Protein AF-A0A1Y3BUV7-F1 (afdb_monomer_lite)

Structure (mmCIF, N/CA/C/O backbone):
data_AF-A0A1Y3BUV7-F1
#
_entry.id   AF-A0A1Y3BUV7-F1
#
loop_
_atom_site.group_PDB
_atom_site.id
_atom_site.type_symbol
_atom_site.label_atom_id
_atom_site.label_alt_id
_atom_site.label_comp_id
_atom_site.label_asym_id
_atom_site.label_entity_id
_atom_site.label_seq_id
_atom_site.pdbx_PDB_ins_code
_atom_site.Cartn_x
_atom_site.Cartn_y
_atom_site.Cartn_z
_atom_site.occupancy
_atom_site.B_iso_or_equiv
_atom_site.auth_seq_id
_atom_site.auth_comp_id
_atom_site.auth_asym_id
_atom_site.auth_atom_id
_atom_site.pdbx_PDB_model_num
ATOM 1 N N . MET A 1 1 ? 12.786 7.067 -26.459 1.00 56.16 1 MET A N 1
ATOM 2 C CA . MET A 1 1 ? 11.499 6.680 -25.842 1.00 56.16 1 MET A CA 1
ATOM 3 C C . MET A 1 1 ? 11.554 5.188 -25.607 1.00 56.16 1 MET A C 1
ATOM 5 O O . MET A 1 1 ? 11.992 4.483 -26.504 1.00 56.16 1 MET A O 1
ATOM 9 N N . ILE A 1 2 ? 11.222 4.740 -24.402 1.00 74.75 2 ILE A N 1
ATOM 10 C CA . ILE A 1 2 ? 11.203 3.314 -24.059 1.00 74.75 2 ILE A CA 1
ATOM 11 C C . ILE A 1 2 ? 9.921 2.715 -24.642 1.00 74.75 2 ILE A C 1
ATOM 13 O O . ILE A 1 2 ? 8.858 3.326 -24.520 1.00 74.75 2 ILE A O 1
ATOM 17 N N . ASP A 1 3 ? 10.035 1.566 -25.305 1.00 82.69 3 ASP A N 1
ATOM 18 C CA . ASP A 1 3 ? 8.880 0.848 -25.835 1.00 82.69 3 ASP A CA 1
ATOM 19 C C . ASP A 1 3 ? 8.083 0.223 -24.677 1.00 82.69 3 ASP A C 1
ATOM 21 O O . ASP A 1 3 ? 8.640 -0.472 -23.831 1.00 82.69 3 ASP A O 1
ATOM 25 N N . LEU A 1 4 ? 6.786 0.528 -24.610 1.00 82.62 4 LEU A N 1
ATOM 26 C CA . LEU A 1 4 ? 5.861 0.046 -23.574 1.00 82.62 4 LEU A CA 1
ATOM 27 C C . LEU A 1 4 ? 4.799 -0.893 -24.167 1.00 82.62 4 LEU A C 1
ATOM 29 O O . LEU A 1 4 ? 3.800 -1.185 -23.510 1.00 82.62 4 LEU A O 1
ATOM 33 N N . SER A 1 5 ? 4.971 -1.326 -25.419 1.00 81.12 5 SER A N 1
ATOM 34 C CA . SER A 1 5 ? 3.985 -2.113 -26.167 1.00 81.12 5 SER A CA 1
ATOM 35 C C . SER A 1 5 ? 3.657 -3.431 -25.465 1.00 81.12 5 SER A C 1
ATOM 37 O O . SER A 1 5 ? 2.507 -3.861 -25.489 1.00 81.12 5 SER A O 1
ATOM 39 N N . ASP A 1 6 ? 4.636 -4.008 -24.766 1.00 82.25 6 ASP A N 1
ATOM 40 C CA . ASP A 1 6 ? 4.487 -5.234 -23.976 1.00 82.25 6 ASP A CA 1
ATOM 41 C C . ASP A 1 6 ? 3.514 -5.054 -22.789 1.00 82.25 6 ASP A C 1
ATOM 43 O O . ASP A 1 6 ? 2.548 -5.798 -22.628 1.00 82.25 6 ASP A O 1
ATOM 47 N N . LEU A 1 7 ? 3.650 -3.955 -22.034 1.00 79.12 7 LEU A N 1
ATOM 48 C CA . LEU A 1 7 ? 2.735 -3.610 -20.933 1.00 79.12 7 LEU A CA 1
ATOM 49 C C . LEU A 1 7 ? 1.305 -3.316 -21.416 1.00 79.12 7 LEU A C 1
ATOM 51 O O . LEU A 1 7 ? 0.341 -3.539 -20.682 1.00 79.12 7 LEU A O 1
ATOM 55 N N . TRP A 1 8 ? 1.150 -2.801 -22.640 1.00 80.75 8 TRP A N 1
ATOM 56 C CA . TRP A 1 8 ? -0.166 -2.555 -23.244 1.00 80.75 8 TRP A CA 1
ATOM 57 C C . TRP A 1 8 ? -0.805 -3.810 -23.837 1.00 80.75 8 TRP A C 1
ATOM 59 O O . TRP A 1 8 ? -2.032 -3.850 -23.979 1.00 80.75 8 TRP A O 1
ATOM 69 N N . ALA A 1 9 ? -0.006 -4.819 -24.185 1.00 86.62 9 ALA A N 1
ATOM 70 C CA . ALA A 1 9 ? -0.503 -6.104 -24.656 1.00 86.62 9 ALA A CA 1
ATOM 71 C C . ALA A 1 9 ? -1.151 -6.900 -23.512 1.00 86.62 9 ALA A C 1
ATOM 73 O O . ALA A 1 9 ? -2.178 -7.555 -23.726 1.00 86.62 9 ALA A O 1
ATOM 74 N N . ASP A 1 10 ? -0.634 -6.771 -22.286 1.00 87.75 10 ASP A N 1
ATOM 75 C CA . ASP A 1 10 ? -1.136 -7.504 -21.126 1.00 87.75 10 ASP A CA 1
ATOM 76 C C . ASP A 1 10 ? -2.552 -7.028 -20.696 1.00 87.75 10 ASP A C 1
ATOM 78 O O . ASP A 1 10 ? -2.781 -5.850 -20.376 1.00 87.75 10 ASP A O 1
ATOM 82 N N . PRO A 1 11 ? -3.569 -7.914 -20.696 1.00 88.00 11 PRO A N 1
ATOM 83 C CA . PRO A 1 11 ? -4.913 -7.578 -20.230 1.00 88.00 11 PRO A CA 1
ATOM 84 C C . PRO A 1 11 ? -4.987 -7.267 -18.723 1.00 88.00 11 PRO A C 1
ATOM 86 O O . PRO A 1 11 ? -5.820 -6.448 -18.325 1.00 88.00 11 PRO A O 1
ATOM 89 N N . VAL A 1 12 ? -4.127 -7.858 -17.888 1.00 88.06 12 VAL A N 1
ATOM 90 C CA . VAL A 1 12 ? -4.112 -7.665 -16.427 1.00 88.06 12 VAL A CA 1
ATOM 91 C C . VAL A 1 12 ? -3.639 -6.258 -16.079 1.00 88.06 12 VAL A C 1
ATOM 93 O O . VAL A 1 12 ? -4.297 -5.562 -15.305 1.00 88.06 12 VAL A O 1
ATOM 96 N N . VAL A 1 13 ? -2.555 -5.796 -16.706 1.00 86.94 13 VAL A N 1
ATOM 97 C CA . VAL A 1 13 ? -2.019 -4.437 -16.513 1.00 86.94 13 VAL A CA 1
ATOM 98 C C . VAL A 1 13 ? -3.040 -3.389 -16.949 1.00 86.94 13 VAL A C 1
ATOM 100 O O . VAL A 1 13 ? -3.265 -2.394 -16.258 1.00 86.94 13 VAL A O 1
ATOM 103 N N . ARG A 1 14 ? -3.739 -3.626 -18.064 1.00 87.75 14 ARG A N 1
ATOM 104 C CA . ARG A 1 14 ? -4.806 -2.728 -18.530 1.00 87.75 14 ARG A CA 1
ATOM 105 C C . ARG A 1 14 ? -5.993 -2.681 -17.573 1.00 87.75 14 ARG A C 1
ATOM 107 O O . ARG A 1 14 ? -6.508 -1.591 -17.314 1.00 87.75 14 ARG A O 1
ATOM 114 N N . PHE A 1 15 ? -6.407 -3.823 -17.025 1.00 89.44 15 PHE A N 1
ATOM 115 C CA . PHE A 1 15 ? -7.460 -3.886 -16.011 1.00 89.44 15 PHE A CA 1
ATOM 116 C C . PHE A 1 15 ? -7.053 -3.138 -14.735 1.00 89.44 15 PHE A C 1
ATOM 118 O O . PHE A 1 15 ? -7.786 -2.262 -14.270 1.00 89.44 15 PHE A O 1
ATOM 125 N N . GLN A 1 16 ? -5.855 -3.417 -14.218 1.00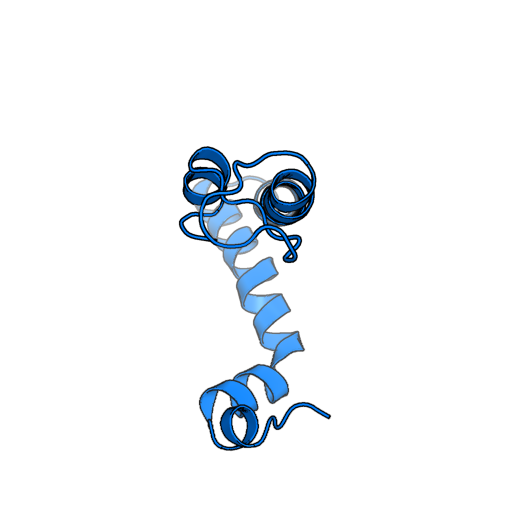 89.88 16 GLN A N 1
ATOM 126 C CA . GLN A 1 16 ? -5.316 -2.774 -13.023 1.00 89.88 16 GLN A CA 1
ATOM 127 C C . GLN A 1 16 ? -5.177 -1.262 -13.214 1.00 89.88 16 GLN A C 1
ATOM 129 O O . GLN A 1 16 ? -5.586 -0.507 -12.337 1.00 89.88 16 GLN A O 1
ATOM 134 N N . ARG A 1 17 ? -4.714 -0.793 -14.379 1.00 87.81 17 ARG A N 1
ATOM 135 C CA . ARG A 1 17 ? -4.651 0.640 -14.696 1.00 87.81 17 ARG A CA 1
ATOM 136 C C . ARG A 1 17 ? -6.036 1.278 -14.797 1.00 87.81 17 ARG A C 1
ATOM 138 O O . ARG A 1 17 ? -6.223 2.399 -14.327 1.00 87.81 17 ARG A O 1
ATOM 145 N N . ARG A 1 18 ? -7.017 0.590 -15.394 1.00 89.94 18 ARG A N 1
ATOM 146 C CA . ARG A 1 18 ? -8.388 1.107 -15.552 1.00 89.94 18 ARG A CA 1
ATOM 147 C C . ARG A 1 18 ? -9.101 1.270 -14.211 1.00 89.94 18 ARG A C 1
ATOM 149 O O . ARG A 1 18 ? -9.805 2.259 -14.027 1.00 89.94 18 ARG A O 1
ATOM 156 N N . PHE A 1 19 ? -8.904 0.327 -13.294 1.00 90.00 19 PHE A N 1
ATOM 157 C CA . PHE A 1 19 ? -9.536 0.302 -11.973 1.00 90.00 19 PHE A CA 1
ATOM 158 C C . PHE A 1 19 ? -8.564 0.645 -10.841 1.00 90.00 19 PHE A C 1
ATOM 160 O O . PHE A 1 19 ? -8.824 0.320 -9.687 1.00 90.00 19 PHE A O 1
ATOM 167 N N . TYR A 1 20 ? -7.467 1.338 -11.143 1.00 88.38 20 TYR A N 1
ATOM 168 C CA . TYR A 1 20 ? -6.411 1.613 -10.171 1.00 88.38 20 TYR A CA 1
ATOM 169 C C . TYR A 1 20 ? -6.943 2.300 -8.909 1.00 88.38 20 TYR A C 1
ATOM 171 O O . TYR A 1 20 ? -6.743 1.811 -7.803 1.00 88.38 20 TYR A O 1
ATOM 179 N N . ILE A 1 21 ? -7.684 3.398 -9.080 1.00 89.94 21 ILE A N 1
ATOM 180 C CA . ILE A 1 21 ? -8.229 4.183 -7.965 1.00 89.94 21 ILE A CA 1
ATOM 181 C C . ILE A 1 21 ? -9.147 3.338 -7.062 1.00 89.94 21 ILE A C 1
ATOM 183 O O . ILE A 1 21 ? -8.878 3.275 -5.860 1.00 89.94 21 ILE A O 1
ATOM 187 N N . PRO A 1 22 ? -10.196 2.659 -7.576 1.00 90.00 22 PRO A N 1
ATOM 188 C CA . PRO A 1 22 ? -11.052 1.845 -6.716 1.00 90.00 22 PRO A CA 1
ATOM 189 C C . PRO A 1 22 ? -10.308 0.660 -6.087 1.00 90.00 22 PRO A C 1
ATOM 191 O O . PRO A 1 22 ? -10.526 0.375 -4.911 1.00 90.00 22 PRO A O 1
ATOM 194 N N . LEU A 1 23 ? -9.396 0.006 -6.816 1.00 90.75 23 LEU A N 1
ATOM 195 C CA . LEU A 1 23 ? -8.593 -1.094 -6.273 1.00 90.75 23 LEU A CA 1
ATOM 196 C C . LEU A 1 23 ? -7.714 -0.626 -5.108 1.00 90.75 23 LEU A C 1
ATOM 198 O O . LEU A 1 23 ? -7.681 -1.284 -4.072 1.00 90.75 23 LEU A O 1
ATOM 202 N N . VAL A 1 24 ? -7.051 0.524 -5.235 1.00 89.88 24 VAL A N 1
ATOM 203 C CA . VAL A 1 24 ? -6.228 1.085 -4.155 1.00 89.88 24 VAL A CA 1
ATOM 204 C C . VAL A 1 24 ? -7.085 1.382 -2.928 1.00 89.88 24 VAL A C 1
ATOM 206 O O . VAL A 1 24 ? -6.750 0.940 -1.836 1.00 89.88 24 VAL A O 1
ATOM 209 N N . ILE A 1 25 ? -8.228 2.050 -3.075 1.00 89.81 25 ILE A N 1
ATOM 210 C CA . ILE A 1 25 ? -9.083 2.379 -1.922 1.00 89.81 25 ILE A CA 1
ATOM 211 C C . ILE A 1 25 ? -9.528 1.110 -1.177 1.00 89.81 25 ILE A C 1
ATOM 213 O O . ILE A 1 25 ? -9.488 1.070 0.055 1.00 89.81 25 ILE A O 1
ATOM 217 N N . ILE A 1 26 ? -9.901 0.060 -1.913 1.00 90.44 26 ILE A N 1
ATOM 218 C CA . ILE A 1 26 ? -10.381 -1.196 -1.331 1.00 90.44 26 ILE A CA 1
ATOM 219 C C . ILE A 1 26 ? -9.239 -1.977 -0.675 1.00 90.44 26 ILE A C 1
ATOM 221 O O . ILE A 1 26 ? -9.324 -2.310 0.504 1.00 90.44 26 ILE A O 1
ATOM 225 N N . PHE A 1 27 ? -8.175 -2.277 -1.420 1.00 88.06 27 PHE A N 1
ATOM 226 C CA . PHE A 1 27 ? -7.130 -3.197 -0.967 1.00 88.06 27 PHE A CA 1
ATOM 227 C C . PHE A 1 27 ? -6.092 -2.536 -0.062 1.00 88.06 27 PHE A C 1
ATOM 229 O O . PHE A 1 27 ? -5.595 -3.175 0.863 1.00 88.06 27 PHE A O 1
ATOM 236 N N . TRP A 1 28 ? -5.753 -1.269 -0.305 1.00 87.25 28 TRP A N 1
ATOM 237 C CA . TRP A 1 28 ? -4.767 -0.560 0.509 1.00 87.25 28 TRP A CA 1
ATOM 23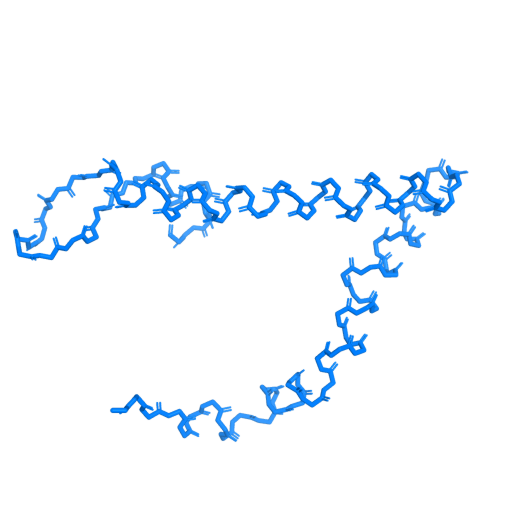8 C C . TRP A 1 28 ? -5.388 0.071 1.759 1.00 87.25 28 TRP A C 1
ATOM 240 O O . TRP A 1 28 ? -4.738 0.074 2.801 1.00 87.25 28 TRP A O 1
ATOM 250 N N . GLY A 1 29 ? -6.628 0.569 1.673 1.00 85.44 29 GLY A N 1
ATOM 251 C CA . GLY A 1 29 ? -7.308 1.250 2.779 1.00 85.44 29 GLY A CA 1
ATOM 252 C C . GLY A 1 29 ? -8.343 0.382 3.491 1.00 85.44 29 GLY A C 1
ATOM 253 O O . GLY A 1 29 ? -8.156 -0.011 4.639 1.00 85.44 29 GLY A O 1
ATOM 254 N N . PHE A 1 30 ? -9.451 0.085 2.813 1.00 89.06 30 PHE A N 1
ATOM 255 C CA . PHE A 1 30 ? -10.643 -0.477 3.454 1.00 89.06 30 PHE A CA 1
ATOM 256 C C . PHE A 1 30 ? -10.414 -1.870 4.049 1.00 89.06 30 PHE A C 1
ATOM 258 O O . PHE A 1 30 ? -10.737 -2.110 5.210 1.00 89.06 30 PHE A O 1
ATOM 265 N N . LEU A 1 31 ? -9.832 -2.781 3.271 1.00 89.19 31 LEU A N 1
ATOM 266 C CA . LEU A 1 31 ? -9.598 -4.167 3.666 1.00 89.19 31 LEU A CA 1
ATOM 267 C C . LEU A 1 31 ? -8.709 -4.288 4.921 1.00 89.19 31 LEU A C 1
ATOM 269 O O . LEU A 1 31 ? -9.136 -4.948 5.870 1.00 89.19 31 LEU A O 1
ATOM 273 N N . PRO A 1 32 ? -7.533 -3.634 5.008 1.00 87.12 32 PRO A N 1
ATOM 274 C CA . PRO A 1 32 ? -6.720 -3.686 6.222 1.00 87.12 32 PRO A CA 1
ATOM 275 C C . PRO A 1 32 ? -7.381 -3.009 7.428 1.00 87.12 32 PRO A C 1
ATOM 277 O O . PRO A 1 32 ? -7.268 -3.535 8.532 1.00 87.12 32 PRO A O 1
ATOM 280 N N . THR A 1 33 ? -8.107 -1.898 7.255 1.00 89.31 33 THR A N 1
ATOM 281 C CA . THR A 1 33 ? -8.854 -1.278 8.367 1.00 89.31 33 THR A CA 1
ATOM 282 C C . THR A 1 33 ? -9.976 -2.182 8.874 1.00 89.31 33 THR A C 1
ATOM 284 O O . THR A 1 33 ? -10.142 -2.326 10.082 1.00 89.31 33 THR A O 1
ATOM 287 N N . TYR A 1 34 ? -10.715 -2.824 7.968 1.00 90.25 34 TYR A N 1
ATOM 288 C CA . TYR A 1 34 ? -11.797 -3.748 8.304 1.00 90.25 34 TYR A CA 1
ATOM 289 C C . TYR A 1 34 ? -11.288 -4.969 9.073 1.00 90.25 34 TYR A C 1
ATOM 291 O O . TYR A 1 34 ? -11.821 -5.306 10.130 1.00 90.25 34 TYR A O 1
ATOM 299 N N . LEU A 1 35 ? -10.211 -5.592 8.586 1.00 89.75 35 LEU A N 1
ATOM 300 C CA . LEU A 1 35 ? -9.576 -6.717 9.271 1.00 89.75 35 LEU A CA 1
ATOM 301 C C . LEU A 1 35 ? -9.032 -6.304 10.643 1.00 89.75 35 LEU A C 1
ATOM 303 O O . LEU A 1 35 ? -9.269 -7.005 11.624 1.00 89.75 35 LEU A O 1
ATOM 307 N N . ALA A 1 36 ? -8.358 -5.155 10.736 1.00 87.69 36 ALA A N 1
ATOM 308 C CA . ALA A 1 36 ? -7.843 -4.645 12.004 1.00 87.69 36 ALA A CA 1
ATOM 309 C C . ALA A 1 36 ? -8.967 -4.405 13.024 1.00 87.69 36 ALA A C 1
ATOM 311 O O . ALA A 1 36 ? -8.827 -4.800 14.183 1.00 87.69 36 ALA A O 1
ATOM 312 N N . HIS A 1 37 ? -10.096 -3.839 12.589 1.00 89.69 37 HIS A N 1
ATOM 313 C CA . HIS A 1 37 ? -11.256 -3.610 13.447 1.00 89.69 37 HIS A CA 1
ATOM 314 C C . HIS A 1 37 ? -11.856 -4.920 13.974 1.00 89.69 37 HIS A C 1
ATOM 316 O O . HIS A 1 37 ? -12.108 -5.029 15.170 1.00 89.69 37 HIS A O 1
ATOM 322 N N . ILE A 1 38 ? -12.026 -5.939 13.122 1.00 90.56 38 ILE A N 1
ATOM 323 C CA . ILE A 1 38 ? -12.562 -7.245 13.547 1.00 90.56 38 ILE A CA 1
ATOM 324 C C . ILE A 1 38 ? -11.633 -7.946 14.539 1.00 90.56 38 ILE A C 1
ATOM 326 O O . ILE A 1 38 ? -12.104 -8.541 15.504 1.00 90.56 38 ILE A O 1
ATOM 330 N N . ILE A 1 39 ? -10.322 -7.895 14.302 1.00 89.88 39 ILE A N 1
ATOM 331 C CA . ILE A 1 39 ? -9.344 -8.616 15.123 1.00 89.88 39 ILE A CA 1
ATOM 332 C C . ILE A 1 39 ? -9.171 -7.950 16.493 1.00 89.88 39 ILE A C 1
ATOM 334 O O . ILE A 1 39 ? -9.005 -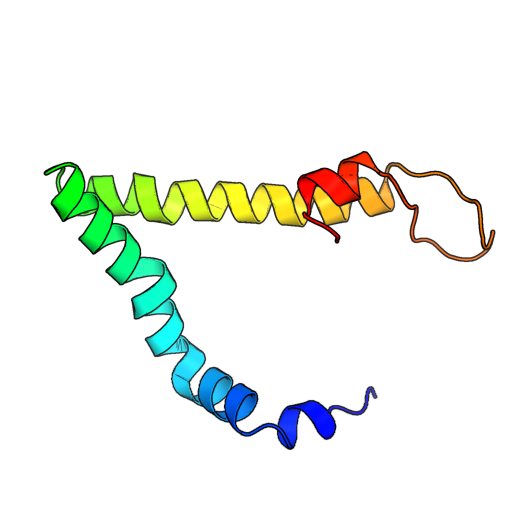8.644 17.493 1.00 89.88 39 ILE A O 1
ATOM 338 N N . THR A 1 40 ? -9.184 -6.616 16.547 1.00 85.19 40 THR A N 1
ATOM 339 C CA . THR A 1 40 ? -8.821 -5.866 17.762 1.00 85.19 40 THR A CA 1
ATOM 340 C C . THR A 1 40 ? -10.005 -5.231 18.489 1.00 85.19 40 THR A C 1
ATOM 342 O O . THR A 1 40 ? -9.878 -4.896 19.663 1.00 85.19 40 THR A O 1
ATOM 345 N N . GLY A 1 41 ? -11.151 -5.043 17.827 1.00 85.75 41 GLY A N 1
ATOM 346 C CA . GLY A 1 41 ? -12.323 -4.354 18.385 1.00 85.75 41 GLY A CA 1
ATOM 347 C C . GLY A 1 41 ? -12.127 -2.850 18.633 1.00 85.75 41 GLY A C 1
ATOM 348 O O . GLY A 1 41 ? -13.009 -2.195 19.183 1.00 85.75 41 GLY A O 1
ATOM 349 N N . VAL A 1 42 ? -10.981 -2.290 18.240 1.00 88.50 42 VAL A N 1
ATOM 350 C CA . VAL A 1 42 ? -10.610 -0.876 18.411 1.00 88.50 42 VAL A CA 1
ATOM 351 C C . VAL A 1 42 ? -11.394 -0.015 17.408 1.00 88.50 42 VAL A C 1
ATOM 353 O O . VAL A 1 42 ? -11.644 -0.480 16.297 1.00 88.50 42 VAL A O 1
ATOM 356 N N . PRO A 1 43 ? -11.796 1.231 17.723 1.00 90.44 43 PRO A N 1
ATOM 357 C CA . PRO A 1 43 ? -12.512 2.097 16.783 1.00 90.44 43 PRO A CA 1
ATOM 358 C C . PRO A 1 43 ? -11.827 2.230 15.411 1.00 90.44 43 PRO A C 1
ATOM 360 O O . PRO A 1 43 ? -10.604 2.190 15.274 1.00 90.44 43 PRO A O 1
ATOM 363 N N . TRP A 1 44 ? -12.651 2.426 14.378 1.00 85.88 44 TRP A N 1
ATOM 364 C CA . TRP A 1 44 ? -12.241 2.454 12.968 1.00 85.88 44 TRP A CA 1
ATOM 365 C C . TRP A 1 44 ? -11.114 3.446 12.660 1.00 85.88 44 TRP A C 1
ATOM 367 O O . TRP A 1 44 ? -10.243 3.149 11.847 1.00 85.88 44 TRP A O 1
ATOM 377 N N . LEU A 1 45 ? -11.123 4.613 13.308 1.00 87.25 45 LEU A N 1
ATOM 378 C CA . LEU A 1 45 ? -10.137 5.669 13.075 1.00 87.25 45 LEU A CA 1
ATOM 379 C C . LEU A 1 45 ? -8.741 5.263 13.564 1.00 87.25 45 LEU A C 1
ATOM 381 O O . LEU A 1 45 ? -7.764 5.408 12.831 1.00 87.25 45 LEU A O 1
ATOM 385 N N . ASP A 1 46 ? -8.660 4.667 14.749 1.00 86.25 46 ASP A N 1
ATOM 386 C CA . ASP A 1 46 ? -7.402 4.178 15.314 1.00 86.25 46 ASP A CA 1
ATOM 387 C C . ASP A 1 46 ? -6.873 2.982 14.509 1.00 86.25 46 ASP A C 1
ATOM 389 O O . ASP A 1 46 ? -5.676 2.894 14.231 1.00 86.25 46 ASP A O 1
ATOM 393 N N . CYS A 1 47 ? -7.770 2.110 14.031 1.00 87.62 47 CYS A N 1
ATOM 394 C CA . CYS A 1 47 ? -7.417 1.027 13.110 1.00 87.62 47 CYS A CA 1
ATOM 395 C C . CYS A 1 47 ? -6.868 1.558 11.780 1.00 87.62 47 CYS A C 1
ATOM 397 O O . CYS A 1 47 ? -5.914 1.000 11.241 1.00 87.62 47 CYS A O 1
ATOM 399 N N . PHE A 1 48 ? -7.439 2.633 11.237 1.00 87.88 48 PHE A N 1
ATOM 400 C CA . PHE A 1 48 ? -6.950 3.243 10.004 1.00 87.88 48 PHE A CA 1
ATOM 401 C C . PHE A 1 48 ? -5.556 3.853 10.198 1.00 87.88 48 PHE A C 1
ATOM 403 O O . PHE A 1 48 ? -4.638 3.580 9.423 1.00 87.88 48 PHE A O 1
ATOM 410 N N . ILE A 1 49 ? -5.353 4.620 11.270 1.00 87.19 49 ILE A N 1
ATOM 411 C CA . ILE A 1 49 ? -4.057 5.242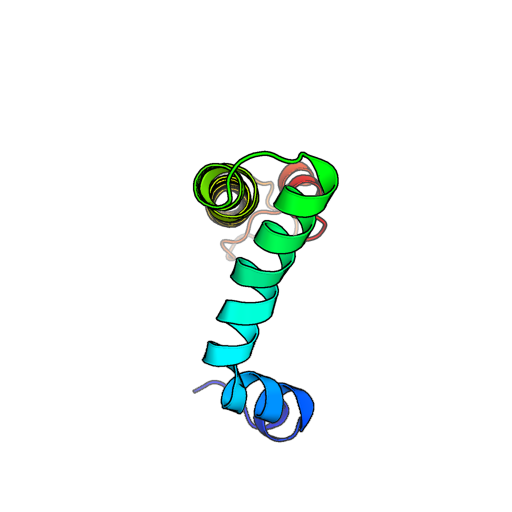 11.564 1.00 87.19 49 ILE A CA 1
ATOM 412 C C . ILE A 1 49 ? -2.986 4.170 11.833 1.00 87.19 49 ILE A C 1
ATOM 414 O O . ILE A 1 49 ? -1.896 4.222 11.262 1.00 87.19 49 ILE A O 1
ATOM 418 N N . GLY A 1 50 ? -3.298 3.164 12.650 1.00 84.81 50 GLY A N 1
ATOM 419 C CA . GLY A 1 50 ? -2.352 2.112 13.019 1.00 84.81 50 GLY A CA 1
ATOM 420 C C . GLY A 1 50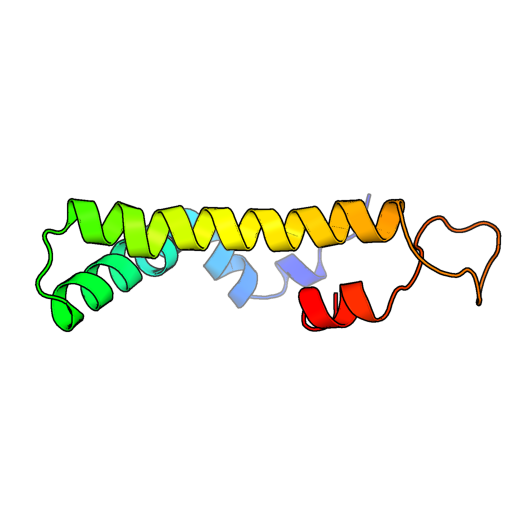 ? -2.089 1.091 11.909 1.00 84.81 50 GLY A C 1
ATOM 421 O O . GLY A 1 50 ? -0.942 0.803 11.587 1.00 84.81 50 GLY A O 1
ATOM 422 N N . ALA A 1 51 ? -3.124 0.524 11.289 1.00 83.19 51 ALA A N 1
ATOM 423 C CA . ALA A 1 51 ? -2.945 -0.573 10.333 1.00 83.19 51 ALA A CA 1
ATOM 424 C C . ALA A 1 51 ? -2.653 -0.096 8.900 1.00 83.19 51 ALA A C 1
ATOM 426 O O . ALA A 1 51 ? -1.992 -0.807 8.137 1.00 83.19 51 ALA A O 1
ATOM 427 N N . VAL A 1 52 ? -3.135 1.093 8.517 1.00 86.44 52 VAL A N 1
ATOM 428 C CA . VAL A 1 52 ? -2.966 1.624 7.154 1.00 86.44 52 VAL A CA 1
ATOM 429 C C . VAL A 1 52 ? -1.834 2.635 7.104 1.00 86.44 52 VAL A C 1
ATOM 431 O O . VAL A 1 52 ? -0.856 2.403 6.396 1.00 86.44 52 VAL A O 1
ATOM 434 N N . ILE A 1 53 ? -1.926 3.725 7.870 1.00 87.81 53 ILE A N 1
ATOM 435 C CA . ILE A 1 53 ? -0.961 4.830 7.769 1.00 87.81 53 ILE A CA 1
ATOM 436 C C . ILE A 1 53 ? 0.419 4.412 8.272 1.00 87.81 53 ILE A C 1
ATOM 438 O O . ILE A 1 53 ? 1.394 4.567 7.542 1.00 87.81 53 ILE A O 1
ATOM 442 N N . PHE A 1 54 ? 0.526 3.840 9.471 1.00 87.19 54 PHE A N 1
ATOM 443 C CA . PHE A 1 54 ? 1.827 3.435 10.013 1.00 87.19 54 PHE A CA 1
ATOM 444 C C . PHE A 1 54 ? 2.514 2.374 9.140 1.00 87.19 54 PHE A C 1
ATOM 446 O O . PHE A 1 54 ? 3.688 2.526 8.801 1.00 87.19 54 PHE A O 1
ATOM 453 N N . ARG A 1 55 ? 1.773 1.352 8.684 1.00 86.44 55 ARG A N 1
ATOM 454 C CA . ARG A 1 55 ? 2.289 0.353 7.733 1.00 86.44 55 ARG A CA 1
ATOM 455 C C . ARG A 1 55 ? 2.774 1.005 6.440 1.00 86.44 55 ARG A C 1
ATOM 457 O O . ARG A 1 55 ? 3.853 0.674 5.962 1.00 86.44 55 ARG A O 1
ATOM 464 N N . TYR A 1 56 ? 1.997 1.932 5.883 1.00 86.38 56 TYR A N 1
ATOM 465 C CA . TYR A 1 56 ? 2.352 2.623 4.647 1.00 86.38 56 TYR A CA 1
ATOM 466 C C . TYR A 1 56 ? 3.613 3.475 4.798 1.00 86.38 56 TYR A C 1
ATOM 468 O O . TYR A 1 56 ? 4.503 3.404 3.954 1.00 86.38 56 TYR A O 1
ATOM 476 N N . VAL A 1 57 ? 3.719 4.231 5.891 1.00 88.06 57 VAL A N 1
ATOM 477 C CA . VAL A 1 57 ? 4.905 5.031 6.203 1.00 88.06 57 VAL A CA 1
ATOM 478 C C . VAL A 1 57 ? 6.130 4.130 6.334 1.00 88.06 57 VAL A C 1
ATOM 480 O O . VAL A 1 57 ? 7.147 4.429 5.715 1.00 88.06 57 VAL A O 1
ATOM 483 N N . LEU A 1 58 ? 6.041 3.013 7.062 1.00 85.25 58 LEU A N 1
ATOM 484 C CA . LEU A 1 58 ? 7.149 2.060 7.174 1.00 85.25 58 LEU A CA 1
ATOM 485 C C . LEU A 1 58 ? 7.560 1.482 5.817 1.00 85.25 58 LEU A C 1
ATOM 487 O O . LEU A 1 58 ? 8.744 1.490 5.498 1.00 85.25 58 LEU A O 1
ATOM 491 N N . SER A 1 59 ? 6.603 1.034 4.998 1.00 83.31 59 SER A N 1
ATOM 492 C CA . SER A 1 59 ? 6.898 0.517 3.656 1.00 83.31 59 SER A CA 1
ATOM 493 C C . SER A 1 59 ? 7.593 1.561 2.783 1.00 83.31 59 SER A C 1
ATOM 495 O O . SER A 1 59 ? 8.598 1.244 2.155 1.00 83.31 59 SER A O 1
ATOM 497 N N . LEU A 1 60 ? 7.124 2.814 2.794 1.00 85.81 60 LEU A N 1
ATOM 498 C CA . LEU A 1 60 ? 7.780 3.906 2.071 1.00 85.81 60 LEU A CA 1
ATOM 499 C C . LEU A 1 60 ? 9.206 4.145 2.566 1.00 85.81 60 LEU A C 1
ATOM 501 O O . LEU A 1 60 ? 10.110 4.289 1.751 1.00 85.81 60 LEU A O 1
ATOM 505 N N . HIS A 1 61 ? 9.426 4.152 3.883 1.00 83.94 61 HIS A N 1
ATOM 506 C CA . HIS A 1 61 ? 10.767 4.312 4.442 1.00 83.94 61 HIS A CA 1
ATOM 507 C C . HIS A 1 61 ? 11.678 3.152 4.044 1.00 83.94 61 HIS A C 1
ATOM 509 O O . HIS A 1 61 ? 12.825 3.407 3.695 1.00 83.94 61 HIS A O 1
ATOM 515 N N . CYS A 1 62 ? 11.196 1.907 4.027 1.00 78.06 62 CYS A N 1
ATOM 516 C CA . CYS A 1 62 ? 11.963 0.767 3.524 1.00 78.06 62 CYS A CA 1
ATOM 517 C C . CYS A 1 62 ? 12.339 0.949 2.046 1.00 78.06 62 CYS A C 1
ATOM 519 O O . CYS A 1 62 ? 13.523 0.906 1.720 1.00 78.06 62 CYS A O 1
ATOM 521 N N . THR A 1 63 ? 11.378 1.243 1.165 1.00 79.81 63 THR A N 1
ATOM 522 C CA . THR A 1 63 ? 11.639 1.441 -0.273 1.00 79.81 63 THR A CA 1
ATOM 523 C C . THR A 1 63 ? 12.573 2.626 -0.534 1.00 79.81 63 THR A C 1
ATOM 525 O O . THR A 1 63 ? 13.491 2.545 -1.348 1.00 79.81 63 THR A O 1
ATOM 528 N N . TRP A 1 64 ? 12.395 3.739 0.178 1.00 77.19 64 TRP A N 1
ATOM 529 C CA . TRP A 1 64 ? 13.293 4.887 0.056 1.00 77.19 64 TRP A CA 1
ATOM 530 C C . TRP A 1 64 ? 14.671 4.612 0.648 1.00 77.19 64 TRP A C 1
ATOM 532 O O . TRP A 1 64 ? 15.658 5.102 0.111 1.00 77.19 64 TRP A O 1
ATOM 542 N N . THR A 1 65 ? 14.763 3.790 1.694 1.00 73.56 65 THR A N 1
ATOM 543 C CA . THR A 1 65 ? 16.047 3.352 2.254 1.00 73.56 65 THR A CA 1
ATOM 544 C C . THR A 1 65 ? 16.825 2.527 1.239 1.00 73.56 65 THR A C 1
ATOM 546 O O . THR A 1 65 ? 18.026 2.735 1.116 1.00 73.56 65 THR A O 1
ATOM 549 N N . VAL A 1 66 ? 16.169 1.660 0.462 1.00 66.38 66 VAL A N 1
ATOM 550 C CA . VAL A 1 66 ? 16.808 0.943 -0.658 1.00 66.38 66 VAL A CA 1
ATOM 551 C C . VAL A 1 66 ? 17.376 1.932 -1.671 1.00 66.38 66 VAL A C 1
ATOM 553 O O . VAL A 1 66 ? 18.559 1.860 -1.991 1.00 66.38 66 VAL A O 1
ATOM 556 N N . ASN A 1 67 ? 16.578 2.918 -2.089 1.00 68.25 67 ASN A N 1
ATOM 557 C CA . ASN A 1 67 ? 17.028 3.958 -3.013 1.00 68.25 67 ASN A CA 1
ATOM 558 C C . ASN A 1 67 ? 18.236 4.740 -2.449 1.00 68.25 67 ASN A C 1
ATOM 560 O O . ASN A 1 67 ? 19.261 4.887 -3.105 1.00 68.25 67 ASN A O 1
ATOM 564 N N . SER A 1 68 ? 18.181 5.185 -1.192 1.00 63.47 68 SER A N 1
ATOM 565 C CA . SER A 1 68 ? 19.291 5.913 -0.563 1.00 63.47 68 SER A CA 1
ATOM 566 C C . SER A 1 68 ? 20.538 5.049 -0.337 1.00 63.47 68 SER A C 1
ATOM 568 O O . SER A 1 68 ? 21.655 5.517 -0.559 1.00 63.47 68 SER A O 1
ATOM 570 N N . LEU A 1 69 ? 20.384 3.789 0.079 1.00 59.25 69 LEU A N 1
ATOM 571 C CA . LEU A 1 69 ? 21.506 2.890 0.355 1.00 59.25 69 LEU A CA 1
ATOM 572 C C . LEU A 1 69 ? 22.178 2.381 -0.920 1.00 59.25 69 LEU A C 1
ATOM 574 O O . LEU A 1 69 ? 23.403 2.303 -0.932 1.00 59.25 69 LEU A O 1
ATOM 578 N N . ALA A 1 70 ? 21.427 2.105 -1.988 1.00 58.06 70 ALA A N 1
ATOM 579 C CA . ALA A 1 70 ? 21.989 1.721 -3.284 1.00 58.06 70 ALA A CA 1
ATOM 580 C C . ALA A 1 70 ? 22.896 2.820 -3.871 1.00 58.06 70 ALA A C 1
ATOM 582 O O . ALA A 1 70 ? 23.873 2.521 -4.561 1.00 58.06 70 ALA A O 1
ATOM 583 N N . HIS A 1 71 ? 22.618 4.087 -3.544 1.00 56.28 71 HIS A N 1
ATOM 584 C CA . HIS A 1 71 ? 23.438 5.231 -3.945 1.00 56.28 71 HIS A CA 1
ATOM 585 C C . HIS A 1 71 ? 24.557 5.587 -2.941 1.00 56.28 71 HIS A C 1
ATOM 587 O O . HIS A 1 71 ? 25.597 6.099 -3.357 1.00 56.28 71 HIS A O 1
ATOM 593 N N . MET A 1 72 ? 24.411 5.297 -1.638 1.00 54.81 72 MET A N 1
ATOM 594 C CA . MET A 1 72 ? 25.432 5.610 -0.617 1.00 54.81 72 MET A CA 1
ATOM 595 C C . MET A 1 72 ? 26.429 4.472 -0.322 1.00 54.81 72 MET A C 1
ATOM 597 O O . MET A 1 72 ? 27.610 4.748 -0.105 1.00 54.81 72 MET A O 1
ATOM 601 N N . TYR A 1 73 ? 26.007 3.203 -0.310 1.00 45.81 73 TYR A N 1
ATOM 602 C CA . TYR A 1 73 ? 26.801 2.081 0.212 1.00 45.81 73 TYR A CA 1
ATOM 603 C C . TYR A 1 73 ? 26.715 0.819 -0.656 1.00 45.81 73 TYR A C 1
ATOM 605 O O . TYR A 1 73 ? 25.746 0.073 -0.583 1.00 45.81 73 TYR A O 1
ATOM 613 N N . GLY A 1 74 ? 27.810 0.499 -1.353 1.00 48.00 74 GLY A N 1
ATOM 614 C CA . GLY A 1 74 ? 28.064 -0.842 -1.890 1.00 48.00 74 GLY A CA 1
ATOM 615 C C . GLY A 1 74 ? 29.392 -0.943 -2.651 1.00 48.00 74 GLY A C 1
ATOM 616 O O . GLY A 1 74 ? 30.055 0.060 -2.937 1.00 48.00 74 GLY A O 1
ATOM 617 N N . TYR A 1 75 ? 29.821 -2.177 -2.901 1.00 46.91 75 TYR A N 1
ATOM 618 C CA . TYR A 1 75 ? 31.134 -2.503 -3.463 1.00 46.91 75 TYR A CA 1
ATOM 619 C C . TYR A 1 75 ? 31.058 -2.636 -4.991 1.00 46.91 75 TYR A C 1
ATOM 621 O O . TYR A 1 75 ? 30.119 -3.209 -5.533 1.00 46.91 75 TYR A O 1
ATOM 629 N N . ARG A 1 76 ? 32.067 -2.102 -5.693 1.00 50.12 76 ARG A N 1
ATOM 630 C CA . ARG A 1 76 ? 32.201 -2.174 -7.160 1.00 50.12 76 ARG A CA 1
ATOM 631 C C . ARG A 1 76 ? 32.976 -3.427 -7.559 1.00 50.12 76 ARG A C 1
ATOM 633 O O . ARG A 1 76 ? 34.200 -3.430 -7.435 1.00 50.12 76 ARG A O 1
ATOM 640 N N . THR A 1 77 ? 32.296 -4.448 -8.070 1.00 46.25 77 THR A N 1
ATOM 641 C CA . THR A 1 77 ? 32.951 -5.689 -8.529 1.00 46.25 77 THR A CA 1
ATOM 642 C C . THR A 1 77 ? 32.840 -5.964 -10.031 1.00 46.25 77 THR A C 1
ATOM 644 O O . THR A 1 77 ? 33.690 -6.695 -10.523 1.00 46.25 77 THR A O 1
ATOM 647 N N . TYR A 1 78 ? 31.889 -5.371 -10.773 1.00 50.25 78 TYR A N 1
ATOM 648 C CA . TYR A 1 78 ? 31.668 -5.722 -12.193 1.00 50.25 78 TYR A CA 1
ATOM 649 C C . TYR A 1 78 ? 31.981 -4.623 -13.223 1.00 50.25 78 TYR A C 1
ATOM 651 O O . TYR A 1 78 ? 32.546 -4.939 -14.264 1.00 50.25 78 TYR A O 1
ATOM 659 N N . ASP A 1 79 ? 31.704 -3.343 -12.948 1.00 45.47 79 ASP A N 1
ATOM 660 C CA . ASP A 1 79 ? 32.080 -2.253 -13.860 1.00 45.47 79 ASP A CA 1
ATOM 661 C C . ASP A 1 79 ? 32.359 -0.948 -13.095 1.00 45.47 79 ASP A C 1
ATOM 663 O O . ASP A 1 79 ? 31.673 -0.609 -12.127 1.00 45.47 79 ASP A O 1
ATOM 667 N N . ARG A 1 80 ? 33.413 -0.216 -13.473 1.00 52.28 80 ARG A N 1
ATOM 668 C CA . ARG A 1 80 ? 33.865 0.998 -12.758 1.00 52.28 80 ARG A CA 1
ATOM 669 C C . ARG A 1 80 ? 33.176 2.277 -13.245 1.00 52.28 80 ARG A C 1
ATOM 671 O O . ARG A 1 80 ? 33.356 3.317 -12.612 1.00 52.28 80 ARG A O 1
ATOM 678 N N . THR A 1 81 ? 32.405 2.212 -14.328 1.00 52.25 81 THR A N 1
ATOM 679 C CA . THR A 1 81 ? 31.712 3.354 -14.955 1.00 52.25 81 THR A CA 1
ATOM 680 C C . THR A 1 81 ? 30.239 3.472 -14.567 1.00 52.25 81 THR A C 1
ATOM 682 O O . THR A 1 81 ? 29.670 4.547 -14.720 1.00 52.25 81 THR A O 1
ATOM 685 N N . LEU A 1 82 ? 29.633 2.415 -14.020 1.00 50.09 82 LEU A N 1
ATOM 686 C CA . LEU A 1 82 ? 28.224 2.401 -13.626 1.00 50.09 82 LEU A CA 1
ATOM 687 C C . LEU A 1 82 ? 28.050 2.782 -12.140 1.00 50.09 82 LEU A C 1
ATOM 689 O O . LEU A 1 82 ? 28.918 2.526 -11.292 1.00 50.09 82 LEU A O 1
ATOM 693 N N . GLU A 1 83 ? 26.953 3.483 -11.851 1.00 48.84 83 GLU A N 1
ATOM 694 C CA . GLU A 1 83 ? 26.595 4.054 -10.542 1.00 48.84 83 GLU A CA 1
ATOM 695 C C . GLU A 1 83 ? 25.913 3.100 -9.531 1.00 48.84 83 GLU A C 1
ATOM 697 O O . GLU A 1 83 ? 26.071 3.364 -8.337 1.00 48.84 83 GLU A O 1
ATOM 702 N N . PRO A 1 84 ? 25.222 1.996 -9.899 1.00 48.94 84 PRO A N 1
ATOM 703 C CA . PRO A 1 84 ? 24.605 1.115 -8.906 1.00 48.94 84 PRO A CA 1
ATOM 704 C C . PRO A 1 84 ? 25.658 0.327 -8.120 1.00 48.94 84 PRO A C 1
ATOM 706 O O . PRO A 1 84 ? 26.572 -0.272 -8.694 1.00 48.94 84 PRO A O 1
ATOM 709 N N . ARG A 1 85 ? 25.531 0.321 -6.793 1.00 51.00 85 ARG A N 1
ATOM 710 C CA . ARG A 1 85 ? 26.441 -0.362 -5.872 1.00 51.00 85 ARG A CA 1
ATOM 711 C C . ARG A 1 85 ? 25.692 -1.479 -5.143 1.00 51.00 85 ARG A C 1
ATOM 713 O O . ARG A 1 85 ? 24.809 -1.205 -4.341 1.00 51.00 85 ARG A O 1
ATOM 720 N N . GLU A 1 86 ? 26.059 -2.735 -5.396 1.00 51.31 86 GLU A N 1
ATOM 721 C CA . GLU A 1 86 ? 25.410 -3.881 -4.749 1.00 51.31 86 GLU A CA 1
ATOM 722 C C . GLU A 1 86 ? 25.822 -4.006 -3.275 1.00 51.31 86 GLU A C 1
ATOM 724 O O . GLU A 1 86 ? 27.009 -3.957 -2.922 1.00 51.31 86 GLU A O 1
ATOM 729 N N . ASN A 1 87 ? 24.834 -4.186 -2.397 1.00 52.91 87 ASN A N 1
ATOM 730 C CA . ASN A 1 87 ? 25.041 -4.414 -0.974 1.00 52.91 87 ASN A CA 1
ATOM 731 C C . ASN A 1 87 ? 24.044 -5.455 -0.455 1.00 52.91 87 ASN A C 1
ATOM 733 O O . ASN A 1 87 ? 22.835 -5.265 -0.522 1.00 52.91 87 ASN A O 1
ATOM 737 N N . ARG A 1 88 ? 24.558 -6.544 0.124 1.00 51.78 88 ARG A N 1
ATOM 738 C CA . ARG A 1 88 ? 23.761 -7.705 0.565 1.00 51.78 88 ARG A CA 1
ATOM 739 C C . ARG A 1 88 ? 22.757 -7.362 1.675 1.00 51.78 88 ARG A C 1
ATOM 741 O O . ARG A 1 88 ? 21.759 -8.057 1.826 1.00 51.78 88 ARG A O 1
ATOM 748 N N . LEU A 1 89 ? 23.011 -6.293 2.439 1.00 51.31 89 LEU A N 1
ATOM 749 C CA . LEU A 1 89 ? 22.062 -5.754 3.421 1.00 51.31 89 LEU A CA 1
ATOM 750 C C . LEU A 1 89 ? 20.868 -5.060 2.758 1.00 51.31 89 LEU A C 1
ATOM 752 O O . LEU A 1 89 ? 19.758 -5.174 3.266 1.00 51.31 89 LEU A O 1
ATOM 756 N N . VAL A 1 90 ? 21.091 -4.386 1.626 1.00 53.75 90 VAL A N 1
ATOM 757 C CA . VAL A 1 90 ? 20.022 -3.771 0.830 1.00 53.75 90 VAL A CA 1
ATOM 758 C C . VAL A 1 90 ? 19.142 -4.870 0.259 1.00 53.75 90 VAL A C 1
ATOM 760 O O . VAL A 1 90 ? 17.958 -4.851 0.548 1.00 53.75 90 VAL A O 1
ATOM 763 N N . THR A 1 91 ? 19.737 -5.905 -0.347 1.00 56.44 91 THR A N 1
ATOM 764 C CA . THR A 1 91 ? 19.029 -7.087 -0.873 1.00 56.44 91 THR A CA 1
ATOM 765 C C . THR A 1 91 ? 18.176 -7.809 0.179 1.00 56.44 91 THR A C 1
ATOM 767 O O . THR A 1 91 ? 17.119 -8.346 -0.135 1.00 56.44 91 THR A O 1
ATOM 770 N N . TYR A 1 92 ? 18.618 -7.856 1.441 1.00 55.31 92 TYR A N 1
ATOM 771 C CA . TYR A 1 92 ? 17.832 -8.476 2.513 1.00 55.31 92 TYR A CA 1
ATOM 772 C C . TYR A 1 92 ? 16.686 -7.574 2.989 1.00 55.31 92 TYR A C 1
ATOM 774 O O . TYR A 1 92 ? 15.584 -8.057 3.238 1.00 55.31 92 TYR A O 1
ATOM 782 N N . LEU A 1 93 ? 16.931 -6.265 3.104 1.00 56.84 93 LEU A N 1
ATOM 783 C CA . LEU A 1 93 ? 15.931 -5.288 3.545 1.00 56.84 93 LEU A CA 1
ATOM 784 C C . LEU A 1 93 ? 14.847 -5.042 2.485 1.00 56.84 93 LEU A C 1
ATOM 786 O O . LEU A 1 93 ? 13.712 -4.715 2.822 1.00 56.84 93 LEU A O 1
ATOM 790 N N . SER A 1 94 ? 15.206 -5.209 1.218 1.00 55.41 94 SER A N 1
ATOM 791 C CA . SER A 1 94 ? 14.332 -5.070 0.064 1.00 55.41 94 SER A CA 1
ATOM 792 C C . SER A 1 94 ? 13.629 -6.371 -0.331 1.00 55.41 94 SER A C 1
ATOM 794 O O . SER A 1 94 ? 12.732 -6.337 -1.156 1.00 55.41 94 SER A O 1
ATOM 796 N N . LEU A 1 95 ? 13.985 -7.521 0.258 1.00 55.28 95 LEU A N 1
ATOM 797 C CA . LEU A 1 95 ? 13.548 -8.848 -0.210 1.00 55.28 95 LEU A CA 1
ATOM 798 C C . LEU A 1 95 ? 13.956 -9.145 -1.671 1.00 55.28 95 LEU A C 1
ATOM 800 O O . LEU A 1 95 ? 13.274 -9.903 -2.359 1.00 55.28 95 LEU A O 1
ATOM 804 N N . GLY A 1 96 ? 15.092 -8.609 -2.126 1.00 47.62 96 GLY A N 1
ATOM 805 C CA . GLY A 1 96 ? 15.687 -8.937 -3.428 1.00 47.62 96 GLY A CA 1
ATOM 806 C C . GLY A 1 96 ? 15.821 -7.776 -4.415 1.00 47.62 96 GLY A C 1
ATOM 807 O O . GLY A 1 96 ? 16.181 -8.028 -5.562 1.00 47.62 96 GLY A O 1
ATOM 808 N N . GLU A 1 97 ? 15.555 -6.543 -3.983 1.00 46.47 97 GLU A N 1
ATOM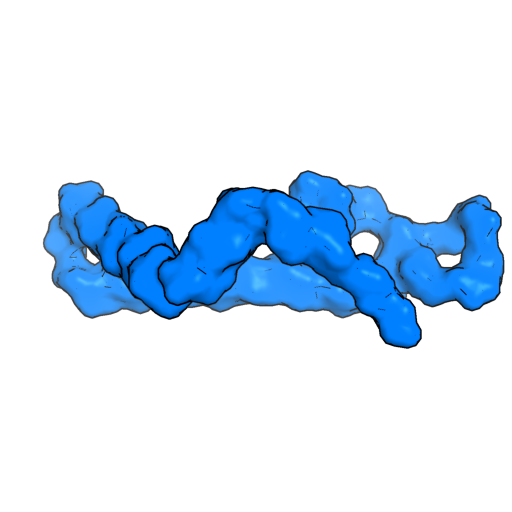 809 C CA . GLU A 1 97 ? 15.707 -5.288 -4.753 1.00 46.47 97 GLU A CA 1
ATOM 810 C C . GLU A 1 97 ? 17.036 -4.571 -4.465 1.00 46.47 97 GLU A C 1
ATOM 812 O O . GLU A 1 97 ? 17.504 -4.602 -3.297 1.00 46.47 97 GLU A O 1
#

Sequence (97 aa):
MIDLSDLWADPVVRFQRRFYIPLVIIFWGFLPTYLAHIITGVPWLDCFIGAVIFRYVLSLHCTWTVNSLAHMYGYRTYDRTLEPRENRLVTYLSLGE

InterPro domains:
  IPR015876 Acyl-CoA desaturase [PR00075] (20-38)
  IPR015876 Acyl-CoA desaturase [PR00075] (53-74)
  IPR015876 Acyl-CoA desaturase [PTHR11351] (2-97)

pLDDT: mean 75.06, std 16.38, range [45.47, 90.75]

Foldseek 3Di:
DDDCVVCVVDPVSVVCVVCVVVCCCVVQAVVQLVVQCVVPVDDSVVSRCPRRVVVVVVVVCLVVVLVVCQQVDADDDDDPPDRGHDDVVSCVSVVHD

Organism: Euroglyphus maynei (NCBI:txid6958)

Radius of gyration: 19.03 Å; chains: 1; bounding box: 46×16×45 Å

Secondary structure (DSSP, 8-state):
----HHHHH-HHHHHHHHTHHHHHIIIIIIHHHHHHHHHH---HHHHIIIIIIIHHHHHHHHHHHHHHHHHHS-B--S-SS----B-HHHHHHTT--